Protein AF-C4GFM0-F1 (afdb_monomer)

Solvent-accessible surface area (backbone atoms only — not comparable to full-atom values): 4945 Å² total; per-residue (Å²): 130,83,51,71,68,57,51,52,53,48,50,53,49,33,47,75,68,64,75,44,52,55,57,59,42,10,52,54,32,47,52,50,51,53,47,35,67,72,68,70,52,91,69,56,69,71,57,50,53,51,39,53,49,42,31,53,64,50,60,84,50,89,84,54,94,62,81,82,45,71,66,56,50,50,55,60,49,55,66,72,74,55,134

Organism: NCBI:txid629741

Radius of gyration: 12.34 Å; Cα contacts (8 Å, |Δi|>4): 57; chains: 1; bounding box: 38×25×27 Å

Sequence (83 aa):
MPTIDATIHHLAKQLLTQRESRETIATRAAQLIKQIERDDTAVSPPMFSFLQYLAGFDTLDFSRDYLFSLDDLQREYSKIQHP

Structure (mmCIF, N/CA/C/O backbone):
data_AF-C4GFM0-F1
#
_entry.id   AF-C4GFM0-F1
#
loop_
_atom_site.group_PDB
_atom_site.id
_atom_site.type_symbol
_atom_site.label_atom_id
_atom_site.label_alt_id
_atom_site.label_comp_id
_atom_site.label_asym_id
_atom_site.label_entity_id
_atom_site.label_seq_id
_atom_site.pdbx_PDB_ins_code
_atom_site.Cartn_x
_atom_site.Cartn_y
_atom_site.Cartn_z
_atom_site.occupancy
_atom_site.B_iso_or_equiv
_atom_site.auth_seq_id
_atom_site.auth_comp_id
_atom_site.auth_asym_id
_atom_site.auth_atom_id
_atom_site.pdbx_PDB_model_num
ATOM 1 N N . MET A 1 1 ? 19.361 2.828 3.524 1.00 55.94 1 MET A N 1
ATOM 2 C CA . MET A 1 1 ? 18.016 3.279 3.105 1.00 55.94 1 MET A CA 1
ATOM 3 C C . MET A 1 1 ? 17.112 2.057 3.039 1.00 55.94 1 MET A C 1
ATOM 5 O O . MET A 1 1 ? 17.611 1.022 2.609 1.00 55.94 1 MET A O 1
ATOM 9 N N . PRO A 1 2 ? 15.857 2.122 3.516 1.00 71.44 2 PRO A N 1
ATOM 10 C CA . PRO A 1 2 ? 14.900 1.038 3.302 1.00 71.44 2 PRO A CA 1
ATOM 11 C C . PRO A 1 2 ? 14.632 0.863 1.800 1.00 71.44 2 PRO A C 1
ATOM 13 O O . PRO A 1 2 ? 14.681 1.835 1.048 1.00 71.44 2 PRO A O 1
ATOM 16 N N . THR A 1 3 ? 14.382 -0.371 1.361 1.00 89.19 3 THR A N 1
ATOM 17 C CA . THR A 1 3 ? 13.972 -0.658 -0.021 1.00 89.19 3 THR A CA 1
ATOM 18 C C . THR A 1 3 ? 12.540 -0.169 -0.271 1.00 89.19 3 THR A C 1
ATOM 20 O O . THR A 1 3 ? 11.785 0.073 0.680 1.00 89.19 3 THR A O 1
ATOM 23 N N . ILE A 1 4 ? 12.145 -0.036 -1.543 1.00 91.50 4 ILE A N 1
ATOM 24 C CA . ILE A 1 4 ? 10.753 0.274 -1.907 1.00 91.50 4 ILE A CA 1
ATOM 25 C C . ILE A 1 4 ? 9.809 -0.764 -1.285 1.00 91.50 4 ILE A C 1
ATOM 27 O O . ILE A 1 4 ? 8.883 -0.390 -0.573 1.00 91.50 4 ILE A O 1
ATOM 31 N N . ASP A 1 5 ? 10.112 -2.053 -1.433 1.00 91.19 5 ASP A N 1
ATOM 32 C CA . ASP A 1 5 ? 9.316 -3.151 -0.871 1.00 91.19 5 ASP A CA 1
ATOM 33 C C . ASP A 1 5 ? 9.166 -3.042 0.654 1.00 91.19 5 ASP A C 1
ATOM 35 O O . ASP A 1 5 ? 8.064 -3.154 1.194 1.00 91.19 5 ASP A O 1
ATOM 39 N N . ALA A 1 6 ? 10.257 -2.742 1.370 1.00 92.19 6 ALA A N 1
ATOM 40 C CA . ALA A 1 6 ? 10.206 -2.532 2.815 1.00 92.19 6 ALA A CA 1
ATOM 41 C C . ALA A 1 6 ? 9.306 -1.343 3.186 1.00 92.19 6 ALA A C 1
ATOM 43 O O . ALA A 1 6 ? 8.577 -1.406 4.178 1.00 92.19 6 ALA A O 1
ATOM 44 N N . THR A 1 7 ? 9.326 -0.283 2.375 1.00 94.69 7 THR A N 1
ATOM 45 C CA . THR A 1 7 ? 8.456 0.887 2.544 1.00 94.69 7 THR A CA 1
ATOM 46 C C . THR A 1 7 ? 6.989 0.523 2.310 1.00 94.69 7 THR A C 1
ATOM 48 O O . THR A 1 7 ? 6.145 0.859 3.139 1.00 94.69 7 THR A O 1
ATOM 51 N N . ILE A 1 8 ? 6.677 -0.236 1.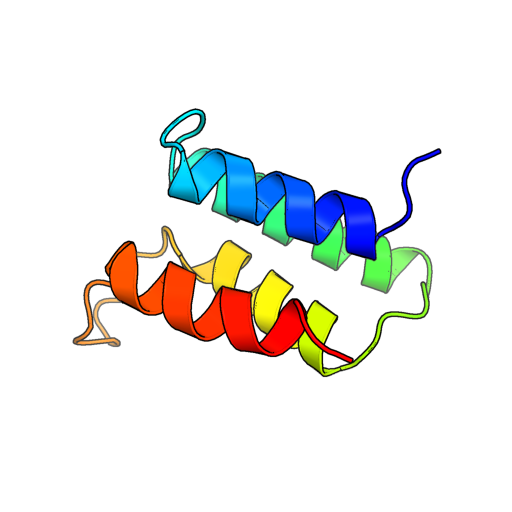256 1.00 94.69 8 ILE A N 1
ATOM 52 C CA . ILE A 1 8 ? 5.315 -0.713 0.959 1.00 94.69 8 ILE A CA 1
ATOM 53 C C . ILE A 1 8 ? 4.779 -1.565 2.120 1.00 94.69 8 ILE A C 1
ATOM 55 O O . ILE A 1 8 ? 3.681 -1.319 2.625 1.00 94.69 8 ILE A O 1
ATOM 59 N N . HIS A 1 9 ? 5.571 -2.523 2.616 1.00 94.94 9 HIS A N 1
ATOM 60 C CA . HIS A 1 9 ? 5.178 -3.326 3.775 1.00 94.94 9 HIS A CA 1
ATOM 61 C C . HIS A 1 9 ? 5.000 -2.487 5.042 1.00 94.94 9 HIS A C 1
ATOM 63 O O . HIS A 1 9 ? 4.140 -2.803 5.866 1.00 94.94 9 HIS A O 1
ATOM 69 N N . HIS A 1 10 ? 5.813 -1.447 5.227 1.00 95.56 10 HIS A N 1
ATOM 70 C CA . HIS A 1 10 ? 5.687 -0.555 6.371 1.00 95.56 10 HIS A CA 1
ATOM 71 C C . HIS A 1 10 ? 4.354 0.199 6.348 1.00 95.56 10 HIS A C 1
ATOM 73 O O . HIS A 1 10 ? 3.640 0.175 7.350 1.00 95.56 10 HIS A O 1
ATOM 79 N N . LEU A 1 11 ? 3.979 0.774 5.201 1.00 95.06 11 LEU A N 1
ATOM 80 C CA . LEU A 1 11 ? 2.701 1.471 5.022 1.00 95.06 11 LEU A CA 1
ATOM 81 C C . LEU A 1 11 ? 1.507 0.551 5.319 1.00 95.06 11 LEU A C 1
ATOM 83 O O . LEU A 1 11 ? 0.624 0.908 6.098 1.00 95.06 11 LEU A O 1
ATOM 87 N N . ALA A 1 12 ? 1.521 -0.670 4.777 1.00 93.25 12 ALA A N 1
ATOM 88 C CA . ALA A 1 12 ? 0.476 -1.661 5.031 1.00 93.25 12 ALA A CA 1
ATOM 89 C C . ALA A 1 12 ? 0.339 -1.994 6.523 1.00 93.25 12 ALA A C 1
ATOM 91 O O . ALA A 1 12 ? -0.762 -2.001 7.069 1.00 93.25 12 ALA A O 1
ATOM 92 N N . LYS A 1 13 ? 1.466 -2.229 7.209 1.00 94.56 13 LYS A N 1
ATOM 93 C CA . LYS A 1 13 ? 1.477 -2.523 8.648 1.00 94.56 13 LYS A CA 1
ATOM 94 C C . LYS A 1 13 ? 0.968 -1.350 9.475 1.00 94.56 13 LYS A C 1
ATOM 96 O O . LYS A 1 13 ? 0.236 -1.578 10.434 1.00 94.56 13 LYS A O 1
ATOM 101 N N . GLN A 1 14 ? 1.340 -0.115 9.139 1.00 94.62 14 GLN A N 1
ATOM 102 C CA . GLN A 1 14 ? 0.836 1.074 9.832 1.00 94.62 14 GLN A CA 1
ATOM 103 C C . GLN A 1 14 ? -0.690 1.172 9.732 1.00 94.62 14 GLN A C 1
ATOM 105 O O . GLN A 1 14 ? -1.342 1.436 10.741 1.00 94.62 14 GLN A O 1
ATOM 110 N N . LEU A 1 15 ? -1.249 0.875 8.557 1.00 90.31 15 LEU A N 1
ATOM 111 C CA . LEU A 1 15 ? -2.691 0.878 8.337 1.00 90.31 15 LEU A CA 1
ATOM 112 C C . LEU A 1 15 ? -3.407 -0.259 9.085 1.00 90.31 15 LEU A C 1
ATOM 114 O O . LEU A 1 15 ? -4.368 -0.017 9.811 1.00 90.31 15 LEU A O 1
ATOM 118 N N . LEU A 1 16 ? -2.904 -1.493 8.971 1.00 90.81 16 LEU A N 1
ATOM 119 C CA . LEU A 1 16 ? -3.473 -2.681 9.625 1.00 90.81 16 LEU A CA 1
ATOM 120 C C . LEU A 1 16 ? -3.425 -2.598 11.155 1.00 90.81 16 LEU A C 1
ATOM 122 O O . LEU A 1 16 ? -4.335 -3.058 11.837 1.00 90.81 16 LEU A O 1
ATOM 126 N N . THR A 1 17 ? -2.376 -1.983 11.701 1.00 92.38 17 THR A N 1
ATOM 127 C CA . THR A 1 17 ? -2.231 -1.761 13.148 1.00 92.38 17 THR A CA 1
ATOM 128 C C . THR A 1 17 ? -2.890 -0.470 13.630 1.00 92.38 17 THR A C 1
ATOM 130 O O . THR A 1 17 ? -2.724 -0.118 14.796 1.00 92.38 17 THR A O 1
ATOM 133 N N . GLN A 1 18 ? -3.619 0.235 12.753 1.00 87.88 18 GLN A N 1
ATOM 134 C CA . GLN A 1 18 ? -4.306 1.499 13.046 1.00 87.88 18 GLN A CA 1
ATOM 135 C C . GLN A 1 18 ? -3.378 2.578 13.633 1.00 87.88 18 GLN A C 1
ATOM 137 O O . GLN A 1 18 ? -3.810 3.455 14.377 1.00 87.88 18 GLN A O 1
ATOM 142 N N . ARG A 1 19 ? 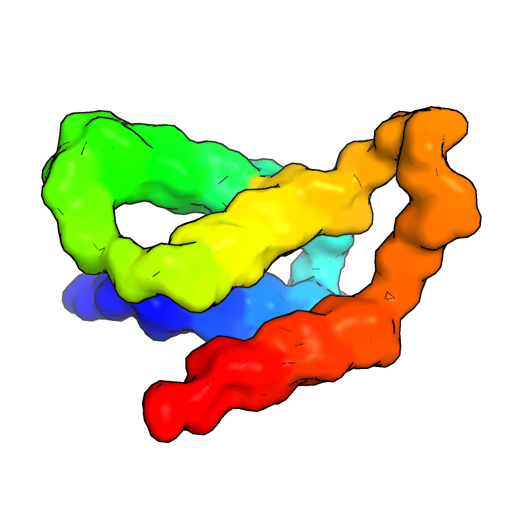-2.081 2.516 13.309 1.00 93.50 19 ARG A N 1
ATOM 143 C CA . ARG A 1 19 ? -1.088 3.520 13.721 1.00 93.50 19 ARG A CA 1
ATOM 144 C C . ARG A 1 19 ? -1.148 4.784 12.873 1.00 93.50 19 ARG A C 1
ATOM 146 O O . ARG A 1 19 ? -0.630 5.807 13.298 1.00 93.50 19 ARG A O 1
ATOM 153 N N . GLU A 1 20 ? -1.730 4.692 11.683 1.00 93.44 20 GLU A N 1
ATOM 154 C CA . GLU A 1 20 ? -1.905 5.793 10.737 1.00 93.44 20 GLU A CA 1
ATOM 155 C C . GLU A 1 20 ? -3.294 5.717 10.097 1.00 93.44 20 GLU A C 1
ATOM 157 O O . GLU A 1 20 ? -3.892 4.640 10.007 1.00 93.44 20 GLU A O 1
ATOM 162 N N . SER A 1 21 ? -3.803 6.862 9.639 1.00 89.88 21 SER A N 1
ATOM 163 C CA . SER A 1 21 ? -5.098 6.935 8.958 1.00 89.88 21 SER A CA 1
ATOM 164 C C . SER A 1 21 ? -5.028 6.418 7.518 1.00 89.88 21 SER A C 1
ATOM 166 O O . SER A 1 21 ? -3.963 6.389 6.893 1.00 89.88 21 SER A O 1
ATOM 168 N N . ARG A 1 22 ? -6.196 6.061 6.970 1.00 88.88 22 ARG A N 1
ATOM 169 C CA . ARG A 1 22 ? -6.364 5.696 5.554 1.00 88.88 22 ARG A CA 1
ATOM 170 C C . ARG A 1 22 ? -5.838 6.801 4.638 1.00 88.88 22 ARG A C 1
ATOM 172 O O . ARG A 1 22 ? -4.963 6.528 3.825 1.00 88.88 22 ARG A O 1
ATOM 179 N N . GLU A 1 23 ? -6.282 8.037 4.856 1.00 90.19 23 GLU A N 1
ATOM 180 C CA . GLU A 1 23 ? -5.845 9.244 4.139 1.00 90.19 23 GLU A CA 1
ATOM 181 C C . GLU A 1 23 ? -4.323 9.417 4.122 1.00 90.19 23 GLU A C 1
ATOM 183 O O . GLU A 1 23 ? -3.710 9.636 3.071 1.00 90.19 23 GLU A O 1
ATOM 188 N N . THR A 1 24 ? -3.688 9.270 5.287 1.00 92.81 24 THR A N 1
ATOM 189 C CA . THR A 1 24 ? -2.237 9.435 5.419 1.00 92.81 24 THR A CA 1
ATOM 190 C C . THR A 1 24 ? -1.496 8.374 4.613 1.00 92.81 24 THR A C 1
ATOM 192 O O . THR A 1 24 ? -0.537 8.683 3.902 1.00 92.81 24 THR A O 1
ATOM 195 N N . ILE A 1 25 ? -1.943 7.120 4.695 1.00 93.81 25 ILE A N 1
ATOM 196 C CA . ILE A 1 25 ? -1.334 6.010 3.962 1.00 93.81 25 ILE A CA 1
ATOM 197 C C . ILE A 1 25 ? -1.571 6.141 2.459 1.00 93.81 25 ILE A C 1
ATOM 199 O O . ILE A 1 25 ? -0.620 5.976 1.697 1.00 93.81 25 ILE A O 1
ATOM 203 N N . ALA A 1 26 ? -2.778 6.514 2.034 1.00 91.94 26 ALA A N 1
ATOM 204 C CA . ALA A 1 26 ? -3.107 6.756 0.635 1.00 91.94 26 ALA A CA 1
ATOM 205 C C . ALA A 1 26 ? -2.233 7.865 0.032 1.00 91.94 26 ALA A C 1
ATOM 207 O O . ALA A 1 26 ? -1.629 7.691 -1.029 1.00 91.94 26 ALA A O 1
ATOM 208 N N . THR A 1 27 ? -2.061 8.969 0.763 1.00 93.69 27 THR A N 1
ATOM 209 C CA . THR A 1 27 ? -1.198 10.083 0.351 1.00 93.69 27 THR A CA 1
ATOM 210 C C . THR A 1 27 ? 0.265 9.655 0.229 1.00 93.69 27 THR A C 1
ATOM 212 O O . THR A 1 27 ? 0.908 9.925 -0.789 1.00 93.69 27 THR A O 1
ATOM 215 N N . ARG A 1 28 ? 0.803 8.953 1.236 1.00 96.19 28 ARG A N 1
ATOM 216 C CA . ARG A 1 28 ? 2.191 8.453 1.217 1.00 96.19 28 ARG A CA 1
ATOM 217 C C . ARG A 1 28 ? 2.410 7.433 0.097 1.00 96.19 28 ARG A C 1
ATOM 219 O O . ARG A 1 28 ? 3.444 7.469 -0.565 1.00 96.19 28 ARG A O 1
ATOM 226 N N . ALA A 1 29 ? 1.437 6.560 -0.150 1.00 95.38 29 ALA A N 1
ATOM 227 C CA . ALA A 1 29 ? 1.480 5.596 -1.241 1.00 95.38 29 ALA A CA 1
ATOM 228 C C . ALA A 1 29 ? 1.502 6.291 -2.613 1.00 95.38 29 ALA A C 1
ATOM 230 O O . ALA A 1 29 ? 2.349 5.974 -3.446 1.00 95.38 29 ALA A O 1
ATOM 231 N N . ALA A 1 30 ? 0.648 7.298 -2.826 1.00 94.81 30 ALA A N 1
A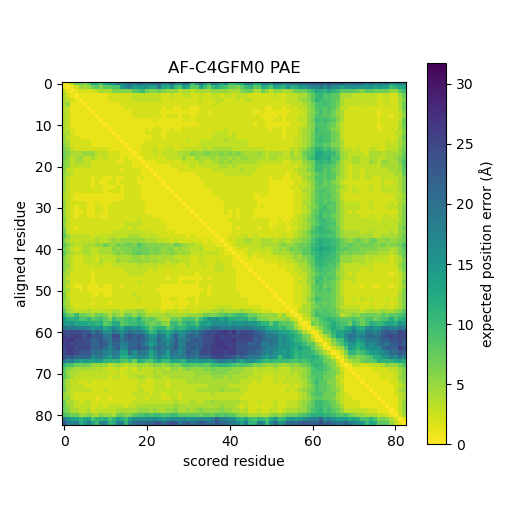TOM 232 C CA . ALA A 1 30 ? 0.631 8.086 -4.058 1.00 94.81 30 ALA A CA 1
ATOM 233 C C . ALA A 1 30 ? 1.948 8.849 -4.294 1.00 94.81 30 ALA A C 1
ATOM 235 O O . ALA A 1 30 ? 2.420 8.950 -5.427 1.00 94.81 30 ALA A O 1
ATOM 236 N N . GLN A 1 31 ? 2.567 9.374 -3.232 1.00 96.25 31 GLN A N 1
ATOM 237 C CA . GLN A 1 31 ? 3.893 9.995 -3.313 1.00 96.25 31 GLN A CA 1
ATOM 238 C C . GLN A 1 31 ? 4.976 8.982 -3.701 1.00 96.25 31 GLN A C 1
ATOM 240 O O . GLN A 1 31 ? 5.815 9.287 -4.547 1.00 96.25 31 GLN A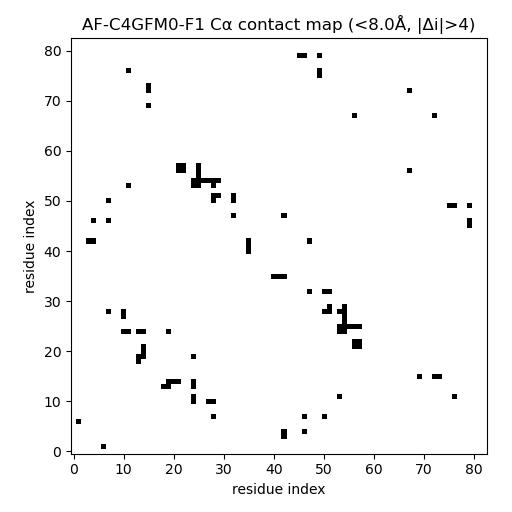 O 1
ATOM 245 N N . LEU A 1 32 ? 4.933 7.777 -3.126 1.00 96.25 32 LEU A N 1
ATOM 246 C CA . LEU A 1 32 ? 5.885 6.714 -3.438 1.00 96.25 32 LEU A CA 1
ATOM 247 C C . LEU A 1 32 ? 5.764 6.245 -4.896 1.00 96.25 32 LEU A C 1
ATOM 249 O O . LEU A 1 32 ? 6.785 6.052 -5.546 1.00 96.25 32 LEU A O 1
ATOM 253 N N . ILE A 1 33 ? 4.544 6.135 -5.436 1.00 96.00 33 ILE A N 1
ATOM 254 C CA . ILE A 1 33 ? 4.310 5.827 -6.861 1.00 96.00 33 ILE A CA 1
ATOM 255 C C . ILE A 1 33 ? 4.991 6.865 -7.753 1.00 96.00 33 ILE A C 1
ATOM 257 O O . ILE A 1 33 ? 5.792 6.501 -8.610 1.00 96.00 33 ILE A O 1
ATOM 261 N N . LYS A 1 34 ? 4.749 8.158 -7.498 1.00 95.94 34 LYS A N 1
ATOM 262 C CA . LYS A 1 34 ? 5.381 9.245 -8.264 1.00 95.94 34 LYS A CA 1
ATOM 263 C C . LYS A 1 34 ? 6.904 9.179 -8.207 1.00 95.94 34 LYS A C 1
ATOM 265 O O . LYS A 1 34 ? 7.563 9.506 -9.188 1.00 95.94 34 LYS A O 1
ATOM 270 N N . GLN A 1 35 ? 7.468 8.791 -7.064 1.00 95.50 35 GLN A N 1
ATOM 271 C CA . GLN A 1 35 ? 8.911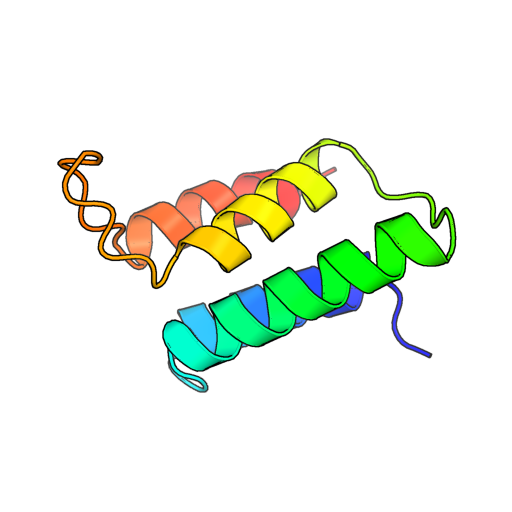 8.624 -6.925 1.00 95.50 35 GLN A CA 1
ATOM 272 C C . GLN A 1 35 ? 9.426 7.450 -7.766 1.00 95.50 35 GLN A C 1
ATOM 274 O O . GLN A 1 35 ? 10.398 7.623 -8.493 1.00 95.50 35 GLN A O 1
ATOM 279 N N . ILE A 1 36 ? 8.768 6.290 -7.695 1.00 94.94 36 ILE A N 1
ATOM 280 C CA . ILE A 1 36 ? 9.125 5.098 -8.479 1.00 94.94 36 ILE A CA 1
ATOM 281 C C . ILE A 1 36 ? 9.116 5.419 -9.977 1.00 94.94 36 ILE A C 1
ATOM 283 O O . ILE A 1 36 ? 10.077 5.098 -10.668 1.00 94.94 36 ILE A O 1
ATOM 287 N N . GLU A 1 37 ? 8.064 6.088 -10.455 1.00 93.69 37 GLU A N 1
ATOM 288 C CA . GLU A 1 37 ? 7.914 6.490 -11.859 1.00 93.69 37 GLU A CA 1
ATOM 289 C C . GLU A 1 37 ? 8.970 7.5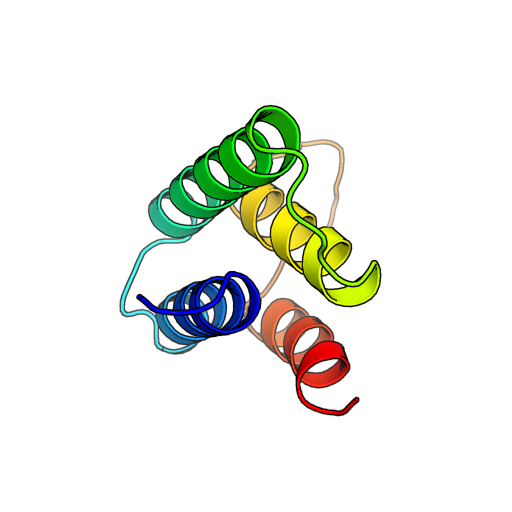17 -12.284 1.00 93.69 37 GLU A C 1
ATOM 291 O O . GLU A 1 37 ? 9.519 7.426 -13.378 1.00 93.69 37 GLU A O 1
ATOM 296 N N . ARG A 1 38 ? 9.275 8.498 -11.423 1.00 95.81 38 ARG A N 1
ATOM 297 C CA . ARG A 1 38 ? 10.271 9.536 -11.722 1.00 95.81 38 ARG A CA 1
ATOM 298 C C . ARG A 1 38 ? 11.689 8.978 -11.782 1.00 95.81 38 ARG A C 1
ATOM 300 O O . ARG A 1 38 ? 12.475 9.406 -12.621 1.00 95.81 38 ARG A O 1
ATOM 307 N N . ASP A 1 39 ? 12.014 8.082 -10.858 1.00 93.81 39 ASP A N 1
ATOM 308 C CA . ASP A 1 39 ? 13.362 7.552 -10.679 1.00 93.81 39 ASP A CA 1
ATOM 309 C C . ASP A 1 39 ? 13.569 6.225 -11.454 1.00 93.81 39 ASP A C 1
ATOM 311 O O . ASP A 1 39 ? 14.610 5.593 -11.290 1.00 93.81 39 ASP A O 1
ATOM 315 N N . ASP A 1 40 ? 12.587 5.790 -12.263 1.00 91.50 40 ASP A N 1
ATOM 316 C CA . ASP A 1 40 ? 12.555 4.516 -13.014 1.00 91.50 40 ASP A CA 1
ATOM 317 C C . ASP A 1 40 ? 12.975 3.307 -12.155 1.00 91.50 40 ASP A C 1
ATOM 319 O O . ASP A 1 40 ? 13.781 2.450 -12.528 1.00 91.50 40 ASP A O 1
ATOM 323 N N . THR A 1 41 ? 12.480 3.281 -10.915 1.00 90.50 41 THR A N 1
ATOM 324 C CA . THR A 1 41 ? 12.894 2.276 -9.934 1.00 90.50 41 THR A CA 1
ATOM 325 C C . THR A 1 41 ? 12.184 0.955 -10.196 1.00 90.50 41 THR A C 1
ATOM 327 O O . THR A 1 41 ? 10.957 0.880 -10.195 1.00 90.50 41 THR A O 1
ATOM 330 N N . ALA A 1 42 ? 12.951 -0.124 -10.348 1.00 89.88 42 ALA A N 1
ATOM 331 C CA . ALA A 1 42 ? 12.388 -1.456 -10.528 1.00 89.88 42 ALA A CA 1
ATOM 332 C C . ALA A 1 42 ? 11.627 -1.918 -9.272 1.00 89.88 42 ALA A C 1
ATOM 334 O O . ALA A 1 42 ? 12.187 -1.999 -8.177 1.00 89.88 42 ALA A O 1
ATOM 335 N N . VAL A 1 43 ? 10.355 -2.267 -9.455 1.00 90.75 43 VAL A N 1
ATOM 336 C CA . VAL A 1 43 ? 9.466 -2.826 -8.430 1.00 90.75 43 VAL A CA 1
ATOM 337 C C . VAL A 1 43 ? 8.708 -3.989 -9.054 1.00 90.75 43 VAL A C 1
ATOM 339 O O . VAL A 1 43 ? 8.316 -3.928 -10.220 1.00 90.75 43 VAL A O 1
ATOM 342 N N . SER A 1 44 ? 8.501 -5.068 -8.299 1.00 91.25 44 SER A N 1
ATOM 343 C CA . SER A 1 44 ? 7.753 -6.210 -8.825 1.00 91.25 44 SER A CA 1
ATOM 344 C C . SER A 1 44 ? 6.294 -5.817 -9.128 1.00 91.25 44 SER A C 1
ATOM 346 O O . SER A 1 44 ? 5.695 -5.047 -8.368 1.00 91.25 44 SER A O 1
ATOM 348 N N . PRO A 1 45 ? 5.672 -6.351 -10.199 1.00 91.38 45 PRO A N 1
ATOM 349 C CA . PRO A 1 45 ? 4.287 -6.020 -10.533 1.00 91.38 45 PRO A CA 1
ATOM 350 C C . PRO A 1 45 ? 3.283 -6.237 -9.383 1.00 91.38 45 PRO A C 1
ATOM 352 O O . PRO A 1 45 ? 2.423 -5.371 -9.193 1.00 91.38 45 PRO A O 1
ATOM 355 N N . PRO A 1 46 ? 3.386 -7.307 -8.561 1.00 91.44 46 PRO A N 1
ATOM 356 C CA . PRO A 1 46 ? 2.516 -7.469 -7.396 1.00 91.44 46 PRO A CA 1
ATOM 357 C C . PRO A 1 46 ? 2.707 -6.368 -6.343 1.00 91.44 46 PRO A C 1
ATOM 359 O O . PRO A 1 46 ? 1.723 -5.911 -5.765 1.00 91.44 46 PRO A O 1
ATOM 362 N N . MET A 1 47 ? 3.945 -5.902 -6.113 1.00 93.69 47 MET A N 1
ATOM 363 C CA . MET A 1 47 ? 4.220 -4.845 -5.124 1.00 93.69 47 MET A CA 1
ATOM 364 C C . MET A 1 47 ? 3.663 -3.520 -5.596 1.00 93.69 47 MET A C 1
ATOM 366 O O . MET A 1 47 ? 3.014 -2.810 -4.831 1.00 93.69 47 MET A O 1
ATOM 370 N N . PHE A 1 48 ? 3.886 -3.208 -6.869 1.00 93.00 48 PHE A N 1
ATOM 371 C CA . PHE A 1 48 ? 3.395 -1.973 -7.450 1.00 93.00 48 PHE A CA 1
ATOM 372 C C . PHE A 1 48 ? 1.860 -1.938 -7.478 1.00 93.00 48 PHE A C 1
ATOM 374 O O . PHE A 1 48 ? 1.263 -0.941 -7.079 1.00 93.00 48 PHE A O 1
ATOM 381 N N . SER A 1 49 ? 1.215 -3.056 -7.828 1.00 91.56 49 SER A N 1
ATOM 382 C CA . SER A 1 49 ? -0.251 -3.178 -7.803 1.00 91.56 49 SER A CA 1
ATOM 383 C C . SER A 1 49 ? -0.817 -2.998 -6.390 1.00 91.56 49 SER A C 1
ATOM 385 O O . SER A 1 49 ? -1.807 -2.294 -6.194 1.00 91.56 49 SER A O 1
ATOM 387 N N . PHE A 1 50 ? -0.174 -3.586 -5.378 1.00 93.44 50 PHE A N 1
ATOM 388 C CA . PHE A 1 50 ? -0.586 -3.406 -3.987 1.00 93.44 50 PHE A CA 1
ATOM 389 C C . PHE A 1 50 ? -0.344 -1.971 -3.484 1.00 93.44 50 PHE A C 1
ATOM 391 O O . PHE A 1 50 ? -1.146 -1.422 -2.731 1.00 93.44 50 PHE A O 1
ATOM 398 N N . LEU A 1 51 ? 0.725 -1.314 -3.931 1.00 94.44 51 LEU A N 1
ATOM 399 C CA . LEU A 1 51 ? 0.964 0.094 -3.624 1.00 94.44 51 LEU A CA 1
ATOM 400 C C . LEU A 1 51 ? -0.117 1.004 -4.236 1.00 94.44 51 LEU A C 1
ATOM 402 O O . LEU A 1 51 ? -0.600 1.916 -3.564 1.00 94.44 51 LEU A O 1
ATOM 406 N N . GLN A 1 52 ? -0.551 0.730 -5.469 1.00 92.06 52 GLN A N 1
ATOM 407 C CA . GLN A 1 52 ? -1.693 1.411 -6.090 1.00 92.06 52 GLN A CA 1
ATOM 408 C C . GLN A 1 52 ? -2.994 1.165 -5.316 1.00 92.06 52 GLN A C 1
ATOM 410 O O . GLN A 1 52 ? -3.790 2.088 -5.143 1.00 92.06 52 GLN A O 1
ATOM 415 N N . TYR A 1 53 ? -3.184 -0.050 -4.794 1.00 89.56 53 TYR A N 1
ATOM 416 C CA . TYR A 1 53 ? -4.304 -0.365 -3.908 1.00 89.56 53 TYR A CA 1
ATOM 417 C C . TYR A 1 53 ? -4.289 0.502 -2.638 1.00 89.56 53 TYR A C 1
ATOM 419 O O . TYR A 1 53 ? -5.313 1.093 -2.299 1.00 89.56 53 TYR A O 1
ATOM 427 N N . LEU A 1 54 ? -3.134 0.657 -1.977 1.00 91.56 54 LEU A N 1
ATOM 428 C CA . LEU A 1 54 ? -2.994 1.549 -0.816 1.00 91.56 54 LEU A CA 1
ATOM 429 C C . LEU A 1 54 ? -3.296 3.012 -1.165 1.00 91.56 54 LEU A C 1
ATOM 431 O O . LEU A 1 54 ? -3.976 3.690 -0.399 1.00 91.56 54 LEU A O 1
ATOM 435 N N . ALA A 1 55 ? -2.826 3.492 -2.319 1.00 91.31 55 ALA A N 1
ATOM 436 C CA . ALA A 1 55 ? -3.073 4.859 -2.780 1.00 91.31 55 ALA A CA 1
ATOM 437 C C . ALA A 1 55 ? -4.567 5.150 -3.013 1.00 91.31 55 ALA A C 1
ATOM 439 O O . ALA A 1 55 ? -5.009 6.276 -2.803 1.00 91.31 55 ALA A O 1
ATOM 440 N N . GLY A 1 56 ? -5.345 4.139 -3.407 1.00 85.44 56 GLY A N 1
ATOM 441 C CA . GLY A 1 56 ? -6.793 4.242 -3.605 1.00 85.44 56 GLY A CA 1
ATOM 442 C C . GLY A 1 56 ? -7.641 3.913 -2.370 1.00 85.44 56 GLY A C 1
ATOM 443 O O . GLY A 1 56 ? -8.867 3.897 -2.469 1.00 85.44 56 GLY A O 1
ATOM 444 N N . PHE A 1 57 ? -7.029 3.623 -1.217 1.00 76.56 57 PHE A N 1
ATOM 445 C CA . PHE A 1 57 ? -7.741 3.090 -0.048 1.00 76.56 57 PHE A CA 1
ATOM 446 C C . PHE A 1 57 ? -8.613 4.125 0.684 1.00 76.56 57 PHE A C 1
ATOM 448 O O . PHE A 1 57 ? -9.542 3.755 1.401 1.00 76.56 57 PHE A O 1
ATOM 455 N N . ASP A 1 58 ? -8.310 5.415 0.518 1.00 74.56 58 ASP A N 1
ATOM 456 C CA . ASP A 1 58 ? -9.053 6.526 1.133 1.00 74.56 58 ASP A CA 1
ATOM 457 C C . ASP A 1 58 ? -9.983 7.256 0.153 1.00 74.56 58 ASP A C 1
ATOM 459 O O . ASP A 1 58 ? -10.806 8.077 0.549 1.00 74.56 58 ASP A O 1
ATOM 463 N N . THR A 1 59 ? -9.898 6.949 -1.143 1.00 66.25 59 THR A N 1
ATOM 464 C CA . THR A 1 59 ? -10.809 7.540 -2.122 1.00 66.25 59 THR A CA 1
ATOM 465 C C . THR A 1 59 ? -12.223 7.015 -1.905 1.00 66.25 59 THR A C 1
ATOM 467 O O . THR A 1 59 ? -12.493 5.829 -2.093 1.00 66.25 59 THR A O 1
ATOM 470 N N . LEU A 1 60 ? -13.134 7.935 -1.572 1.00 57.38 60 LEU A N 1
ATOM 471 C CA . LEU A 1 60 ? -14.585 7.797 -1.717 1.00 57.38 60 LEU A CA 1
ATOM 472 C C . LEU A 1 60 ? -14.926 7.701 -3.209 1.00 57.38 60 LEU A C 1
ATOM 474 O O . LEU A 1 60 ? -15.537 8.598 -3.787 1.00 57.38 60 LEU A O 1
ATOM 478 N N . ASP A 1 61 ? -14.450 6.663 -3.884 1.00 54.12 61 ASP A N 1
ATOM 479 C CA . ASP A 1 61 ? -14.858 6.417 -5.252 1.00 54.12 61 ASP A CA 1
ATOM 480 C C . ASP A 1 61 ? -16.296 5.896 -5.189 1.00 54.12 61 ASP A C 1
ATOM 482 O O . ASP A 1 61 ? -16.540 4.720 -4.933 1.00 54.12 61 ASP A O 1
ATOM 486 N N . PHE A 1 62 ? -17.257 6.805 -5.375 1.00 41.06 62 PHE A N 1
ATOM 487 C CA . PHE A 1 62 ? -18.698 6.535 -5.437 1.00 41.06 62 PHE A CA 1
ATOM 488 C C . PHE A 1 62 ? -19.075 5.472 -6.495 1.00 41.06 62 PHE A C 1
ATOM 490 O O . PHE A 1 62 ? -20.236 5.083 -6.570 1.00 41.06 62 PHE A O 1
ATOM 497 N N . SER A 1 63 ? -18.120 5.010 -7.315 1.00 49.16 63 SER A N 1
ATOM 498 C CA . SER A 1 63 ? -18.278 3.932 -8.299 1.00 49.16 63 SER A CA 1
ATOM 499 C C . SER A 1 63 ? -17.826 2.546 -7.817 1.00 49.16 63 SER A C 1
ATOM 501 O O . SER A 1 63 ? -18.117 1.543 -8.472 1.00 49.16 63 SER A O 1
ATOM 503 N N . ARG A 1 64 ? -17.117 2.457 -6.684 1.00 51.12 64 ARG A N 1
ATOM 504 C CA . ARG A 1 64 ? -16.737 1.187 -6.060 1.00 51.12 64 ARG A CA 1
ATOM 505 C C . ARG A 1 64 ? -17.656 0.959 -4.868 1.00 51.12 64 ARG A C 1
ATOM 507 O O . ARG A 1 64 ? -17.359 1.402 -3.766 1.00 51.12 64 ARG A O 1
ATOM 514 N N . ASP A 1 65 ? -18.727 0.195 -5.073 1.00 45.69 65 ASP A N 1
ATOM 515 C CA . ASP A 1 65 ? -19.684 -0.257 -4.039 1.00 45.69 65 ASP A CA 1
ATOM 516 C C . ASP A 1 65 ? -19.050 -1.047 -2.865 1.00 45.69 65 ASP A C 1
ATOM 518 O O . ASP A 1 65 ? -19.741 -1.555 -1.982 1.00 45.69 65 ASP A O 1
ATOM 522 N N . TYR A 1 66 ? -17.723 -1.157 -2.821 1.00 52.00 66 TYR A N 1
ATOM 523 C CA . TYR A 1 66 ? -16.968 -1.837 -1.788 1.00 52.00 66 TYR A CA 1
ATOM 524 C C . TYR A 1 66 ? -16.233 -0.801 -0.943 1.00 52.00 66 TYR A C 1
ATOM 526 O O . TYR A 1 66 ? -15.134 -0.362 -1.278 1.00 52.00 66 TYR A O 1
ATOM 534 N N . LEU A 1 67 ? -16.830 -0.437 0.194 1.00 54.41 67 LEU A N 1
ATOM 535 C CA . LEU A 1 67 ? -16.083 0.133 1.312 1.00 54.41 67 LEU A CA 1
ATOM 536 C C . LEU A 1 67 ? -14.980 -0.866 1.682 1.00 54.41 67 LEU A C 1
ATOM 538 O O . LEU A 1 67 ? -15.248 -1.866 2.346 1.00 54.41 67 LEU A O 1
ATOM 542 N N . PHE A 1 68 ? -13.751 -0.628 1.222 1.00 70.06 68 PHE A N 1
ATOM 543 C CA . PHE A 1 68 ? -12.638 -1.534 1.479 1.00 70.06 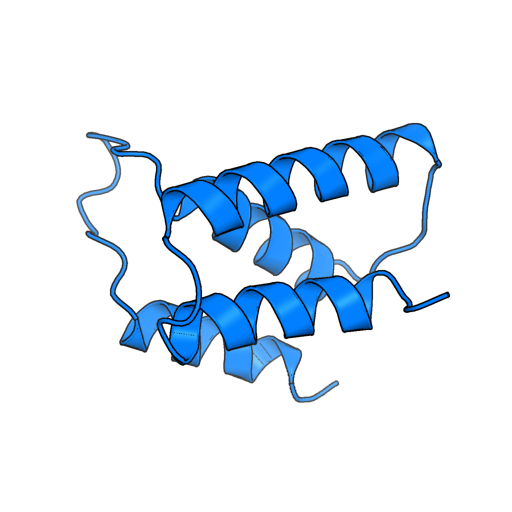68 PHE A CA 1
ATOM 544 C C . PHE A 1 68 ? -12.411 -1.657 2.990 1.00 70.06 68 PHE A C 1
ATOM 546 O O . PHE A 1 68 ? -12.166 -0.671 3.706 1.00 70.06 68 PHE A O 1
ATOM 553 N N . SER A 1 69 ? -12.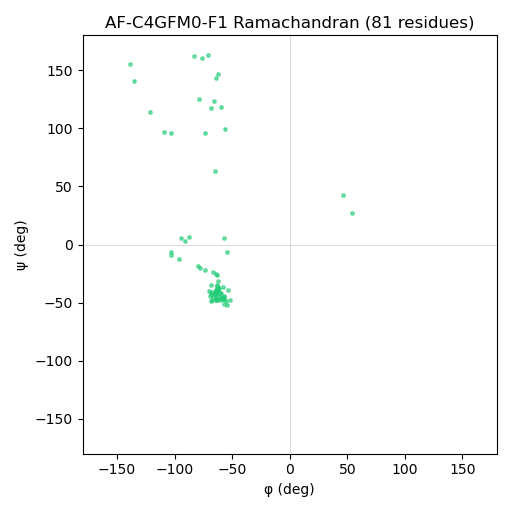563 -2.883 3.489 1.00 79.00 69 SER A N 1
ATOM 554 C CA . SER A 1 69 ? -12.380 -3.207 4.897 1.00 79.00 69 SER A CA 1
ATOM 555 C C . SER A 1 69 ? -10.897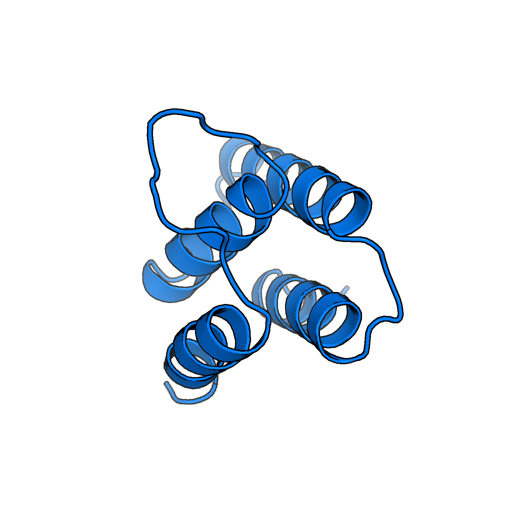 -3.439 5.210 1.00 79.00 69 SER A C 1
ATOM 557 O O . SER A 1 69 ? -10.080 -3.676 4.319 1.00 79.00 69 SER A O 1
ATOM 559 N N . LEU A 1 70 ? -10.529 -3.380 6.495 1.00 83.06 70 LEU A N 1
ATOM 560 C CA . LEU A 1 70 ? -9.184 -3.794 6.917 1.00 83.06 70 LEU A CA 1
ATOM 561 C C . LEU A 1 70 ? -8.945 -5.293 6.665 1.00 83.06 70 LEU A C 1
ATOM 563 O O . LEU A 1 70 ? -7.803 -5.690 6.449 1.00 83.06 70 LEU A O 1
ATOM 567 N N . ASP A 1 71 ? -10.002 -6.107 6.629 1.00 86.00 71 ASP A N 1
ATOM 568 C CA . ASP A 1 71 ? -9.904 -7.536 6.324 1.00 86.00 71 ASP A CA 1
ATOM 569 C C . ASP A 1 71 ? -9.551 -7.775 4.851 1.00 86.00 71 ASP A C 1
ATOM 571 O O . ASP A 1 71 ? -8.719 -8.629 4.540 1.00 86.00 71 ASP A O 1
ATOM 575 N N . ASP A 1 72 ? -10.125 -6.990 3.935 1.00 85.06 72 ASP A N 1
ATOM 576 C CA . ASP A 1 72 ? -9.769 -7.048 2.514 1.00 85.06 72 ASP A CA 1
ATOM 577 C C . ASP A 1 72 ? -8.327 -6.590 2.296 1.00 85.06 72 ASP A C 1
ATOM 579 O O . ASP A 1 72 ? -7.564 -7.259 1.598 1.00 85.06 72 ASP A O 1
ATOM 583 N N . LEU A 1 73 ? -7.916 -5.514 2.978 1.00 87.50 73 LEU A N 1
ATOM 584 C CA . LEU A 1 73 ? -6.522 -5.076 2.988 1.00 87.50 73 LEU A CA 1
ATOM 585 C C . LEU A 1 73 ? -5.589 -6.187 3.487 1.00 87.50 73 LEU A C 1
ATOM 587 O O . LEU A 1 73 ? -4.549 -6.423 2.877 1.00 87.50 73 LEU A O 1
ATOM 591 N N . GLN A 1 74 ? -5.945 -6.880 4.572 1.00 89.94 74 GLN A N 1
ATOM 592 C CA . GLN A 1 74 ? -5.146 -7.979 5.115 1.00 89.94 74 GLN A CA 1
ATOM 593 C C . GLN A 1 74 ? -5.021 -9.134 4.111 1.00 89.94 74 GLN A C 1
ATOM 595 O O . GLN A 1 74 ? -3.934 -9.693 3.964 1.00 89.94 74 GLN A O 1
ATOM 600 N N . ARG A 1 75 ? -6.098 -9.470 3.389 1.00 88.75 75 ARG A N 1
ATOM 601 C CA . ARG A 1 75 ? -6.078 -10.503 2.339 1.00 88.75 75 ARG A CA 1
ATOM 602 C C . ARG A 1 75 ? -5.175 -10.120 1.175 1.00 88.75 75 ARG A C 1
ATOM 604 O O . ARG A 1 75 ? -4.362 -10.942 0.758 1.00 88.75 75 ARG A O 1
ATOM 611 N N . GLU A 1 76 ? -5.293 -8.896 0.662 1.00 88.88 76 GLU A N 1
ATOM 612 C CA . GLU A 1 76 ? -4.418 -8.406 -0.409 1.00 88.88 76 GLU A CA 1
ATOM 613 C C . GLU A 1 76 ? -2.960 -8.333 0.055 1.00 88.88 76 GLU A C 1
ATOM 615 O O . GLU A 1 76 ? -2.053 -8.740 -0.670 1.00 88.88 76 GLU A O 1
ATOM 620 N N . TYR A 1 77 ? -2.729 -7.910 1.301 1.00 91.88 77 TYR A N 1
ATOM 621 C CA . TYR A 1 77 ? -1.395 -7.851 1.882 1.00 91.88 77 TYR A CA 1
ATOM 622 C C . TYR A 1 77 ? -0.748 -9.237 1.987 1.00 91.88 77 TYR A C 1
ATOM 624 O O . TYR A 1 77 ? 0.424 -9.398 1.657 1.00 91.88 77 TYR A O 1
ATOM 632 N N . SER A 1 78 ? -1.494 -10.273 2.374 1.00 90.25 78 SER A N 1
ATOM 633 C CA . SER A 1 78 ? -0.948 -11.631 2.478 1.00 90.25 78 SER A CA 1
ATOM 634 C C . SER A 1 78 ? -0.469 -12.211 1.142 1.00 90.25 78 SER A C 1
ATOM 636 O O . SER A 1 78 ? 0.461 -13.015 1.143 1.00 90.25 78 SER A O 1
ATOM 638 N N . LYS A 1 79 ? -1.014 -11.763 0.001 1.00 88.88 79 LYS A N 1
ATOM 639 C CA . LYS A 1 79 ? -0.549 -12.183 -1.337 1.00 88.88 79 LYS A CA 1
ATOM 640 C C . LYS A 1 79 ? 0.858 -11.692 -1.662 1.00 88.88 79 LYS A C 1
ATOM 642 O O . LYS A 1 79 ? 1.522 -12.276 -2.506 1.00 88.88 79 LYS A O 1
ATOM 647 N N . ILE A 1 80 ? 1.292 -10.615 -1.010 1.00 88.62 80 ILE A N 1
ATOM 648 C CA . ILE A 1 80 ? 2.600 -10.001 -1.237 1.00 88.62 80 ILE A CA 1
ATOM 649 C C . ILE A 1 80 ? 3.622 -10.334 -0.146 1.00 88.62 80 ILE A C 1
ATOM 651 O O . ILE A 1 80 ? 4.786 -9.962 -0.253 1.00 88.62 80 ILE A O 1
ATOM 655 N N . GLN A 1 81 ? 3.199 -11.016 0.922 1.00 82.56 81 GLN A N 1
ATOM 656 C CA . GLN A 1 81 ? 4.083 -11.466 2.002 1.00 82.56 81 GLN A CA 1
ATOM 657 C C . GLN A 1 81 ? 4.862 -12.741 1.654 1.00 82.56 81 GLN A C 1
ATOM 659 O O . GLN A 1 81 ? 5.862 -13.034 2.312 1.00 82.56 81 GLN A O 1
ATOM 664 N N . HIS A 1 82 ? 4.416 -13.489 0.646 1.00 63.75 82 HIS A N 1
ATOM 665 C CA . HIS A 1 82 ? 5.041 -14.727 0.199 1.00 63.75 82 HIS A CA 1
ATOM 666 C C . HIS A 1 82 ? 5.434 -14.581 -1.280 1.00 63.75 82 HIS A C 1
ATOM 668 O O . HIS A 1 82 ? 4.535 -14.392 -2.099 1.00 63.75 82 HIS A O 1
ATOM 674 N N . PRO A 1 83 ? 6.738 -14.590 -1.615 1.00 52.81 83 PRO A N 1
ATOM 675 C CA . PRO A 1 83 ? 7.204 -14.581 -3.000 1.00 52.81 83 PRO A CA 1
ATOM 676 C C . PRO A 1 83 ? 6.929 -15.905 -3.721 1.00 52.81 83 PRO A C 1
ATOM 678 O O . PRO A 1 83 ? 6.922 -16.963 -3.048 1.00 52.81 83 PRO A O 1
#

Secondary structure (DSSP, 8-state):
---HHHHHHHHHHHHHTTSS-HHHHHHHHHHHHHHHHHTT----HHHHHHHHHHHTSS---TT------HHHHHHHHHHHH--

pLDDT: mean 85.24, std 14.17, range [41.06, 96.25]

Nearest PDB structures (foldseek):
  2j9w-assembly2_B  TM=5.555E-01  e=2.779E+00  Xenopus laevis
  7oq4-assembly1_Z  TM=5.564E-01  e=5.517E+00  Bicaudavirus pozzuoliense

Mean predicted aligned error: 5.38 Å

Foldseek 3Di:
DDDLLSVLLVLLVCVLVVVDDLVVSLVVLVVSLVVCVVVVPDDDPLSNVLSNVSVCLPDPPVPPPDNDDSVNSVVSSVVSVPD